Protein AF-A0A849G2Z9-F1 (afdb_monomer_lite)

Secondary structure (DSSP, 8-state):
-EE-TTSEEEEEETTEEEEEE-HHHHHHH-S-----

Structure (mmCIF, N/CA/C/O backbone):
data_AF-A0A849G2Z9-F1
#
_entry.id   AF-A0A849G2Z9-F1
#
loop_
_atom_site.group_PDB
_atom_site.id
_atom_site.type_symbol
_atom_site.label_atom_id
_atom_site.label_alt_id
_atom_site.label_comp_id
_atom_site.label_asym_id
_atom_site.label_entity_id
_atom_site.label_seq_id
_atom_site.pdbx_PDB_ins_code
_atom_site.Cartn_x
_atom_site.Cartn_y
_atom_site.Cartn_z
_atom_site.occupancy
_atom_site.B_iso_or_equiv
_atom_site.auth_seq_id
_atom_site.auth_comp_id
_atom_site.auth_asym_id
_atom_site.auth_atom_id
_atom_site.pdbx_PDB_model_num
ATOM 1 N N . MET A 1 1 ? -13.663 -4.942 -13.055 1.00 60.16 1 MET A N 1
ATOM 2 C CA . MET A 1 1 ? -12.586 -5.149 -12.065 1.00 60.16 1 MET A CA 1
ATOM 3 C C . MET A 1 1 ? -12.912 -6.426 -11.321 1.00 60.16 1 MET A C 1
ATOM 5 O O . MET A 1 1 ? -14.080 -6.623 -11.004 1.00 60.16 1 MET A O 1
ATOM 9 N N . LYS A 1 2 ? -11.946 -7.332 -11.170 1.00 65.06 2 LYS A N 1
ATOM 10 C CA . LYS A 1 2 ? -12.129 -8.572 -10.403 1.00 65.06 2 LYS A CA 1
ATOM 11 C C . LYS A 1 2 ? -11.507 -8.366 -9.024 1.00 65.06 2 LYS A C 1
ATOM 13 O O . LYS A 1 2 ? -10.453 -7.736 -8.958 1.00 65.06 2 LYS A O 1
ATOM 18 N N . TYR A 1 3 ? -12.173 -8.858 -7.986 1.00 70.50 3 TYR A N 1
ATOM 19 C CA . TYR A 1 3 ? -11.747 -8.745 -6.592 1.00 70.50 3 TYR A CA 1
ATOM 20 C C . TYR A 1 3 ? -11.504 -10.143 -6.024 1.00 70.50 3 TYR A C 1
ATOM 22 O O . TYR A 1 3 ? -12.268 -11.057 -6.347 1.00 70.50 3 TYR A O 1
ATOM 30 N N . THR A 1 4 ? -10.452 -10.310 -5.227 1.00 76.12 4 THR A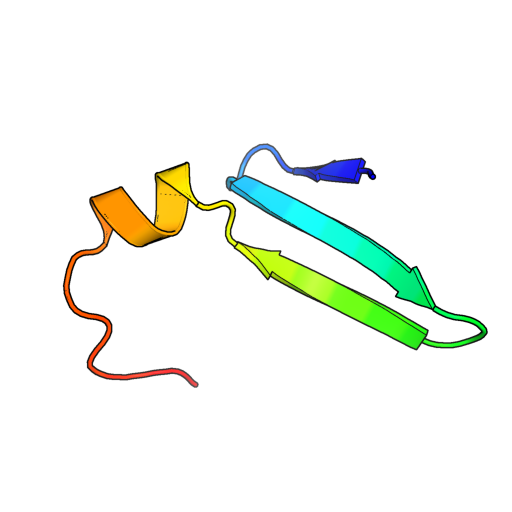 N 1
ATOM 31 C CA . THR A 1 4 ? -10.184 -11.545 -4.473 1.00 76.12 4 THR A CA 1
ATOM 32 C C . THR A 1 4 ? -10.753 -11.440 -3.058 1.00 76.12 4 THR A C 1
ATOM 34 O O . THR A 1 4 ? -11.039 -10.343 -2.570 1.00 76.12 4 THR A O 1
ATOM 37 N N . GLU A 1 5 ? -10.935 -12.586 -2.395 1.00 72.19 5 GLU A N 1
ATOM 38 C CA . GLU A 1 5 ? -11.312 -12.637 -0.973 1.00 72.19 5 GLU A CA 1
ATOM 39 C C . GLU A 1 5 ? -10.226 -12.013 -0.075 1.00 72.19 5 GLU A C 1
ATOM 41 O O . GLU A 1 5 ? -10.542 -11.491 0.989 1.00 72.19 5 GLU A O 1
ATOM 46 N N . ASP A 1 6 ? -8.985 -11.940 -0.568 1.00 72.69 6 ASP A N 1
ATOM 47 C CA . ASP A 1 6 ? -7.834 -11.298 0.081 1.00 72.69 6 ASP A CA 1
ATOM 48 C C . ASP A 1 6 ? -7.769 -9.776 -0.143 1.00 72.69 6 ASP A C 1
ATOM 50 O O . ASP A 1 6 ? -6.740 -9.140 0.075 1.00 72.69 6 ASP A O 1
ATOM 54 N N . HIS A 1 7 ? -8.876 -9.163 -0.572 1.00 74.25 7 HIS A N 1
ATOM 55 C CA . HIS A 1 7 ? -8.976 -7.721 -0.792 1.00 74.25 7 HIS A CA 1
ATOM 56 C C . HIS A 1 7 ? -7.989 -7.165 -1.827 1.00 74.25 7 HIS A C 1
ATOM 58 O O . HIS A 1 7 ? -7.576 -6.005 -1.732 1.00 74.25 7 HIS A O 1
ATOM 64 N N . GLU A 1 8 ? -7.666 -7.948 -2.850 1.00 77.31 8 GLU A N 1
ATOM 65 C CA . GLU A 1 8 ? -6.894 -7.493 -4.000 1.00 77.31 8 GLU A CA 1
ATOM 66 C C . GLU A 1 8 ? -7.822 -7.189 -5.175 1.00 77.31 8 GLU A C 1
ATOM 68 O O . GLU A 1 8 ? -8.896 -7.777 -5.328 1.00 77.31 8 GLU A O 1
ATOM 73 N N . TRP A 1 9 ? -7.412 -6.260 -6.031 1.00 85.69 9 TRP A N 1
ATOM 74 C CA . TRP A 1 9 ? -8.072 -5.970 -7.293 1.00 85.69 9 TRP A CA 1
ATOM 75 C C . TRP A 1 9 ? -7.135 -6.257 -8.456 1.00 85.69 9 TRP A C 1
ATOM 77 O O . TRP A 1 9 ? -5.932 -6.014 -8.395 1.00 85.69 9 TRP A O 1
ATOM 87 N N . LEU A 1 10 ? -7.722 -6.737 -9.551 1.00 86.38 10 LEU A N 1
ATOM 88 C CA . LEU A 1 10 ? -7.013 -6.986 -10.799 1.00 86.38 10 LEU A CA 1
ATOM 89 C C . LEU A 1 10 ? -7.557 -6.081 -11.905 1.00 86.38 10 LEU A C 1
ATOM 91 O O . LEU A 1 10 ? -8.773 -6.029 -12.158 1.00 86.38 10 LEU A O 1
ATOM 95 N N . ARG A 1 11 ? -6.643 -5.403 -12.603 1.00 87.44 11 ARG A N 1
ATOM 96 C CA . ARG A 1 11 ? -6.916 -4.607 -13.803 1.00 87.44 11 ARG A CA 1
ATOM 97 C C . ARG A 1 11 ? -6.068 -5.119 -14.959 1.00 87.44 11 ARG A C 1
ATOM 99 O O . ARG A 1 11 ? -4.846 -5.093 -14.896 1.00 87.44 11 ARG A O 1
ATOM 106 N N . VAL A 1 12 ? -6.739 -5.552 -16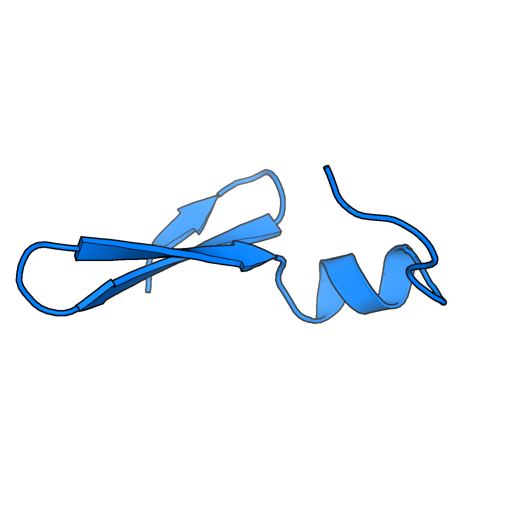.021 1.00 90.12 12 VAL A N 1
ATOM 107 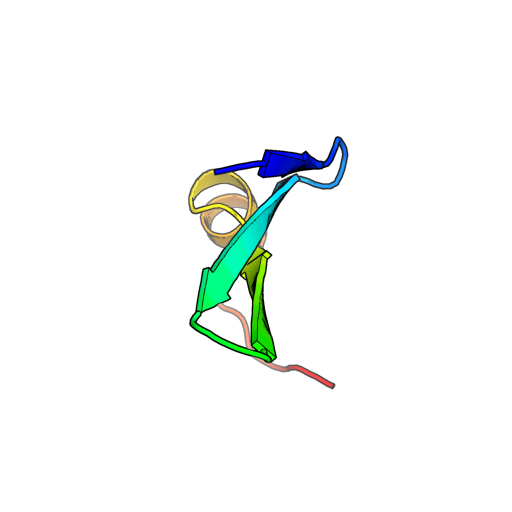C CA . VAL A 1 12 ? -6.084 -5.911 -17.282 1.00 90.12 12 VAL A CA 1
ATOM 108 C C . VAL A 1 12 ? -5.762 -4.626 -18.035 1.00 90.12 12 VAL A C 1
ATOM 110 O O . VAL A 1 12 ? -6.650 -3.791 -18.215 1.00 90.12 12 VAL A O 1
ATOM 113 N N . ASP A 1 13 ? -4.509 -4.476 -18.446 1.00 87.12 13 ASP A N 1
ATOM 114 C CA . ASP A 1 13 ? -4.009 -3.351 -19.231 1.00 87.12 13 ASP A CA 1
ATOM 115 C C . ASP A 1 13 ? -3.190 -3.895 -20.410 1.00 87.12 13 ASP A C 1
ATOM 117 O O . ASP A 1 13 ? -2.006 -4.205 -20.289 1.00 87.12 13 ASP A O 1
ATOM 121 N N . GLY A 1 14 ? -3.865 -4.119 -21.540 1.00 89.88 14 GLY A N 1
ATOM 122 C CA . GLY A 1 14 ? -3.283 -4.812 -22.692 1.00 89.88 14 GLY A CA 1
ATOM 123 C C . GLY A 1 14 ? -2.848 -6.236 -22.339 1.00 89.88 14 GLY A C 1
ATOM 124 O O . GLY A 1 14 ? -3.674 -7.055 -21.935 1.00 89.88 14 GLY A O 1
ATOM 125 N N . ASP A 1 15 ? -1.550 -6.502 -22.481 1.00 93.25 15 ASP A N 1
ATOM 126 C CA . ASP A 1 15 ? -0.936 -7.813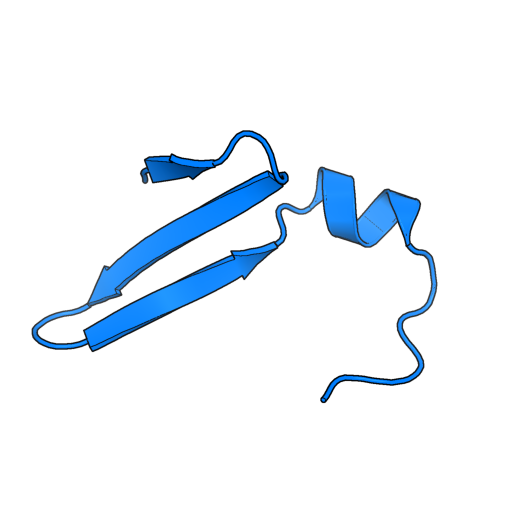 -22.235 1.00 93.25 15 ASP A CA 1
ATOM 127 C C . ASP A 1 15 ? -0.434 -7.996 -20.793 1.00 93.25 15 ASP A C 1
ATOM 129 O O . ASP A 1 15 ? 0.089 -9.056 -20.446 1.00 93.25 15 ASP A O 1
ATOM 133 N N . VAL A 1 16 ? -0.577 -6.977 -19.938 1.00 89.19 16 VAL A N 1
ATOM 134 C CA . VAL A 1 16 ? -0.163 -7.035 -18.531 1.00 89.1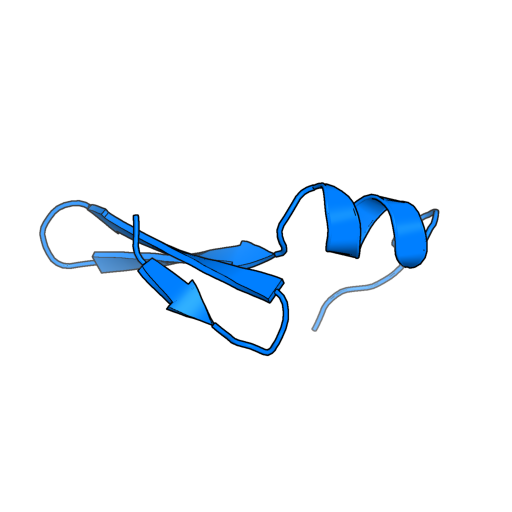9 16 VAL A CA 1
ATOM 135 C C . VAL A 1 16 ? -1.359 -6.934 -17.590 1.00 89.19 16 VAL A C 1
ATOM 137 O O . VAL A 1 16 ? -2.408 -6.372 -17.912 1.00 89.19 16 VAL A O 1
ATOM 140 N N . VAL A 1 17 ? -1.202 -7.494 -16.392 1.00 90.81 17 VAL A N 1
ATOM 141 C CA . VAL A 1 17 ? -2.197 -7.399 -15.322 1.00 90.81 17 VAL A CA 1
ATOM 142 C C . VAL A 1 17 ? -1.593 -6.618 -14.169 1.00 90.81 17 VAL A C 1
ATOM 144 O O . VAL A 1 17 ? -0.575 -7.012 -13.607 1.00 90.81 17 VAL A O 1
ATOM 147 N N . VAL A 1 18 ? -2.238 -5.510 -13.816 1.00 90.81 18 VAL A N 1
ATOM 148 C CA . VAL A 1 18 ? -1.921 -4.736 -12.618 1.00 90.81 18 VAL A CA 1
ATOM 149 C C . VAL A 1 18 ? -2.727 -5.310 -11.462 1.00 90.81 18 VAL A C 1
ATOM 151 O O . VAL A 1 18 ? -3.954 -5.419 -11.556 1.00 90.81 18 VAL A O 1
ATOM 154 N N . VAL A 1 19 ? -2.029 -5.663 -10.388 1.00 87.88 19 VAL A N 1
ATOM 155 C CA . VAL A 1 19 ? -2.615 -6.147 -9.137 1.00 87.88 19 VAL A CA 1
ATOM 156 C C . VAL A 1 19 ? -2.319 -5.126 -8.047 1.00 87.88 19 VAL A C 1
ATOM 158 O O . VAL A 1 19 ? -1.225 -4.567 -7.999 1.00 87.88 19 VAL A O 1
ATOM 161 N N . GLY A 1 20 ? -3.298 -4.858 -7.192 1.00 87.06 20 GLY A N 1
ATOM 162 C CA . GLY A 1 20 ? -3.119 -4.008 -6.023 1.00 87.06 20 GLY A CA 1
ATOM 163 C C . GLY A 1 20 ? -4.085 -4.384 -4.910 1.00 87.06 20 GLY A C 1
ATOM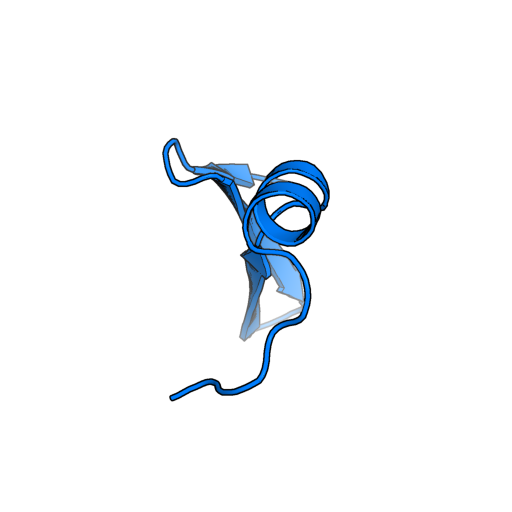 164 O O . GLY A 1 20 ? -5.033 -5.130 -5.133 1.00 87.06 20 GLY A O 1
ATOM 165 N N . ILE A 1 21 ? -3.867 -3.844 -3.716 1.00 86.94 21 ILE A N 1
ATOM 166 C CA . ILE A 1 21 ? -4.787 -4.011 -2.586 1.00 86.94 21 ILE A CA 1
ATOM 167 C C . ILE A 1 21 ? -5.903 -2.960 -2.635 1.00 86.94 21 ILE A C 1
ATOM 169 O O . ILE A 1 21 ? -5.738 -1.870 -3.191 1.00 86.94 21 ILE A O 1
ATOM 173 N N . THR A 1 22 ? -7.069 -3.289 -2.083 1.00 85.12 22 THR A N 1
ATOM 174 C CA . THR A 1 22 ? -8.193 -2.349 -1.970 1.00 85.12 22 THR A CA 1
ATOM 175 C C . THR A 1 22 ? -7.890 -1.231 -0.975 1.00 85.12 22 THR A C 1
ATOM 177 O O . THR A 1 22 ? -7.107 -1.397 -0.040 1.00 85.12 22 THR A O 1
ATOM 180 N N . GLU A 1 23 ? -8.580 -0.099 -1.131 1.00 81.88 23 GLU A N 1
ATOM 181 C CA . GLU A 1 23 ? -8.502 1.025 -0.190 1.00 81.88 23 GLU A CA 1
ATOM 182 C C . GLU A 1 23 ? -8.811 0.569 1.247 1.00 81.88 23 GLU A C 1
ATOM 184 O O . GLU A 1 23 ? -8.053 0.860 2.168 1.00 81.88 23 GLU A O 1
ATOM 189 N N . HIS A 1 24 ? -9.837 -0.271 1.420 1.00 80.25 24 HIS A N 1
ATOM 190 C CA . HIS A 1 24 ? -10.198 -0.861 2.710 1.00 80.25 24 HIS A CA 1
ATOM 191 C C . HIS A 1 24 ? -9.068 -1.685 3.349 1.00 80.25 24 HIS A C 1
ATOM 193 O O . HIS A 1 24 ? -8.876 -1.618 4.563 1.00 80.25 24 HIS A O 1
ATOM 199 N N . ALA A 1 25 ? -8.314 -2.451 2.556 1.00 81.25 25 ALA A N 1
ATOM 200 C CA . ALA A 1 25 ? -7.154 -3.187 3.052 1.00 81.25 25 ALA A CA 1
ATOM 201 C C . ALA A 1 25 ? -6.018 -2.232 3.444 1.00 81.25 25 ALA A C 1
ATOM 203 O O . ALA A 1 25 ? -5.476 -2.347 4.540 1.00 81.25 25 ALA A O 1
ATOM 204 N N . SER A 1 26 ? -5.713 -1.230 2.611 1.00 79.19 26 SER A N 1
ATOM 205 C CA . SER A 1 26 ? -4.667 -0.247 2.927 1.00 79.19 26 SER A CA 1
ATOM 206 C C . SER A 1 26 ? -4.958 0.562 4.198 1.00 79.19 26 SER A C 1
ATOM 208 O O . SER A 1 26 ? -4.063 0.762 5.011 1.00 79.19 26 SER A O 1
ATOM 210 N N . THR A 1 27 ? -6.213 0.958 4.442 1.00 80.44 27 THR A N 1
ATOM 211 C CA . THR A 1 27 ? -6.593 1.689 5.663 1.00 80.44 27 THR A CA 1
ATOM 212 C C . THR A 1 27 ? -6.457 0.835 6.927 1.00 80.44 27 THR A C 1
ATOM 214 O O . THR A 1 27 ? -6.157 1.372 7.990 1.00 80.44 27 THR A O 1
ATOM 217 N N . GLN A 1 28 ? -6.654 -0.484 6.831 1.00 78.50 28 GLN A N 1
ATOM 218 C CA . GLN A 1 28 ? -6.481 -1.400 7.966 1.00 78.50 28 GLN A CA 1
ATOM 219 C C . GLN A 1 28 ? -5.011 -1.657 8.309 1.00 78.50 28 GLN A C 1
ATOM 221 O O . GLN A 1 28 ? -4.698 -1.901 9.472 1.00 78.50 28 GLN A O 1
ATOM 226 N N . LEU A 1 29 ? -4.116 -1.595 7.319 1.00 82.62 29 LEU A N 1
ATOM 227 C CA . LEU A 1 29 ? -2.677 -1.781 7.525 1.00 82.62 29 LEU A CA 1
ATOM 228 C C . LEU A 1 29 ? -2.019 -0.577 8.218 1.00 82.62 29 LEU A C 1
ATOM 230 O O . LEU A 1 29 ? -0.989 -0.741 8.870 1.00 82.62 29 LEU A O 1
ATOM 234 N N . GLY A 1 30 ? -2.617 0.613 8.114 1.00 78.12 30 GLY A N 1
ATOM 235 C CA . GLY A 1 30 ? -2.020 1.850 8.611 1.00 78.12 30 GLY A CA 1
ATOM 236 C C . GLY A 1 30 ? -0.857 2.309 7.728 1.00 78.12 30 GLY A C 1
ATOM 237 O O . GLY A 1 30 ? -0.867 2.094 6.515 1.00 78.12 30 GLY A O 1
ATOM 238 N N . ASP A 1 31 ? 0.142 2.963 8.320 1.00 87.44 31 ASP A N 1
ATOM 239 C CA . ASP A 1 31 ? 1.301 3.447 7.567 1.00 87.44 31 ASP A CA 1
ATOM 240 C C . ASP A 1 31 ? 2.152 2.268 7.072 1.00 87.44 31 ASP A C 1
ATOM 242 O O . ASP A 1 31 ? 2.849 1.600 7.838 1.00 87.44 31 ASP A O 1
ATOM 246 N N . VAL A 1 32 ? 2.102 2.014 5.763 1.00 82.31 32 VAL A N 1
ATOM 247 C CA . VAL A 1 32 ? 2.916 0.984 5.110 1.00 82.31 32 VAL A CA 1
ATOM 248 C C . VAL A 1 32 ? 4.374 1.442 5.094 1.00 82.31 32 VAL A C 1
ATOM 250 O O . VAL A 1 32 ? 4.747 2.344 4.348 1.00 82.31 32 VAL A O 1
ATOM 253 N N . VAL A 1 33 ? 5.213 0.812 5.918 1.00 89.94 33 VAL A N 1
ATOM 254 C CA . VAL A 1 33 ? 6.642 1.157 6.044 1.00 89.94 33 VAL A CA 1
ATOM 255 C C . VAL A 1 33 ? 7.572 0.269 5.211 1.00 89.94 33 VAL A C 1
ATOM 257 O O . VAL A 1 33 ? 8.759 0.571 5.098 1.00 89.94 33 VAL A O 1
ATOM 260 N N . PHE A 1 34 ? 7.062 -0.826 4.638 1.00 83.81 34 PHE A N 1
ATOM 261 C CA . PHE A 1 34 ? 7.846 -1.779 3.851 1.00 83.81 34 PHE A CA 1
ATOM 262 C C . PHE A 1 34 ? 6.968 -2.566 2.864 1.00 83.81 34 PHE A C 1
ATOM 264 O O . PHE A 1 34 ? 5.814 -2.863 3.171 1.00 83.81 34 PHE A O 1
ATOM 271 N N . VAL A 1 35 ? 7.534 -2.909 1.702 1.00 83.44 35 VAL A N 1
ATOM 272 C CA . VAL A 1 35 ? 6.958 -3.783 0.664 1.00 83.44 35 VAL A CA 1
ATOM 273 C C . VAL A 1 35 ? 8.098 -4.650 0.108 1.00 83.44 35 VAL A C 1
ATOM 275 O O . VAL A 1 35 ? 9.191 -4.117 -0.096 1.00 83.44 35 VAL A O 1
ATOM 278 N N . GLU A 1 36 ? 7.853 -5.947 -0.116 1.00 72.44 36 GLU A N 1
ATOM 279 C CA . GLU A 1 36 ? 8.777 -6.890 -0.787 1.00 72.44 36 GLU A CA 1
ATOM 280 C C . GLU A 1 36 ? 8.354 -7.152 -2.238 1.00 72.44 36 GLU A C 1
ATOM 282 O O . GLU A 1 36 ? 7.129 -7.277 -2.478 1.00 72.44 36 GLU A O 1
#

Radius of gyration: 11.33 Å; chains: 1; bounding box: 21×16×31 Å

Foldseek 3Di:
DDADPQQKDWDDDPPDIDIDHHPVVDVVVPDDPDDD

pLDDT: mean 81.88, std 7.58, range [60.16, 93.25]

Sequence (36 aa):
MKYTEDHEWLRVDGDVVVVGITEHASTQLGDVVFVE